Protein AF-A0A3B1KHT7-F1 (afdb_monomer)

Mean predicted aligned error: 5.94 Å

Radius of gyration: 11.89 Å; Cα contacts (8 Å, |Δi|>4): 39; chains: 1; bounding box: 26×20×32 Å

Sequence (48 aa):
YTGARNDERFPAAQTCYGNLELPNYSNIDVLRARLVHAITCCETFGVA

Foldseek 3Di:
DCQVVLLPDAWDAPPVVRDIRHGPHPDDVSSVVRPVCV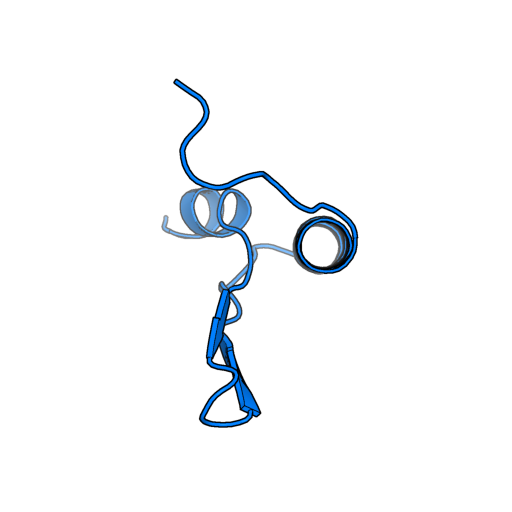VPDDPDPDDD

Secondary structure (DSSP, 8-state):
--HHHHHTSPPEEEGGGTEEE----SSHHHHHHHHHHHHH--PPTT--

Structure (mmCIF, N/CA/C/O backbone):
data_AF-A0A3B1KHT7-F1
#
_entry.id   AF-A0A3B1KHT7-F1
#
loop_
_atom_site.group_PDB
_atom_site.id
_atom_site.type_symbol
_atom_site.label_atom_id
_atom_site.label_alt_id
_atom_site.label_comp_id
_atom_site.label_asym_id
_atom_site.label_entity_id
_atom_site.label_seq_id
_atom_site.pdbx_PDB_ins_code
_atom_site.Cartn_x
_atom_site.Cartn_y
_atom_site.Cartn_z
_atom_site.occupancy
_atom_site.B_iso_or_equiv
_atom_site.auth_seq_id
_atom_site.auth_comp_id
_atom_site.auth_asym_id
_atom_site.auth_atom_id
_atom_site.pdbx_PDB_model_num
ATOM 1 N N . TYR A 1 1 ? -8.322 18.672 13.750 1.00 50.31 1 TYR A N 1
ATOM 2 C CA . TYR A 1 1 ? -9.259 18.355 12.649 1.00 50.31 1 TYR A CA 1
ATOM 3 C C . TYR A 1 1 ? -8.561 17.855 11.370 1.00 50.31 1 TYR A C 1
ATOM 5 O O . TYR A 1 1 ? -9.104 18.012 10.290 1.00 50.31 1 TYR A O 1
ATOM 13 N N . THR A 1 2 ? -7.375 17.234 11.441 1.00 59.44 2 THR A N 1
ATOM 14 C CA . THR A 1 2 ? -6.572 16.876 10.248 1.00 59.44 2 THR A CA 1
ATOM 15 C C . THR A 1 2 ? -6.866 15.490 9.657 1.00 59.44 2 THR A C 1
ATOM 17 O O . THR A 1 2 ? -6.413 15.217 8.552 1.00 59.44 2 THR A O 1
ATOM 20 N N . GLY A 1 3 ? -7.639 14.638 10.345 1.00 62.84 3 GLY A N 1
ATOM 21 C CA . GLY A 1 3 ? -7.897 13.250 9.927 1.00 62.84 3 GLY A CA 1
ATOM 22 C C . GLY A 1 3 ? -8.572 13.117 8.557 1.00 62.84 3 GLY A C 1
ATOM 23 O O . GLY A 1 3 ? -8.104 12.345 7.731 1.00 62.84 3 GLY A O 1
ATOM 24 N N . ALA A 1 4 ? -9.580 13.944 8.257 1.00 67.62 4 ALA A N 1
ATOM 25 C CA . ALA A 1 4 ? -10.287 13.883 6.971 1.00 67.62 4 ALA A CA 1
ATOM 26 C C . ALA A 1 4 ? -9.359 14.136 5.766 1.00 67.62 4 ALA A C 1
ATOM 28 O O . ALA A 1 4 ? -9.432 13.437 4.764 1.00 67.62 4 ALA A O 1
ATOM 29 N N . ARG A 1 5 ? -8.409 15.073 5.894 1.00 78.62 5 ARG A N 1
ATOM 30 C CA . ARG A 1 5 ? -7.438 15.379 4.829 1.00 78.62 5 ARG A CA 1
ATOM 31 C C . ARG A 1 5 ? -6.380 14.281 4.659 1.00 78.62 5 ARG A C 1
ATOM 33 O O . ARG A 1 5 ? -5.754 14.197 3.606 1.00 78.62 5 ARG A O 1
ATOM 40 N N . ASN A 1 6 ? -6.152 13.468 5.691 1.00 89.50 6 ASN A N 1
ATOM 41 C CA . ASN A 1 6 ? -5.246 12.323 5.613 1.00 89.50 6 ASN A CA 1
ATOM 42 C C . ASN A 1 6 ? -5.917 11.128 4.927 1.00 89.50 6 ASN A C 1
ATOM 44 O O . ASN A 1 6 ? -5.260 10.450 4.147 1.00 89.50 6 ASN A O 1
ATOM 48 N N . ASP A 1 7 ? -7.217 10.925 5.150 1.00 95.25 7 ASP A N 1
ATOM 49 C CA . ASP A 1 7 ? -8.005 9.837 4.550 1.00 95.25 7 ASP A CA 1
ATOM 50 C C . ASP A 1 7 ? -8.175 9.956 3.025 1.00 95.25 7 ASP A C 1
ATOM 52 O O . ASP A 1 7 ? -8.506 8.980 2.344 1.00 95.25 7 ASP A O 1
ATOM 56 N N . GLU A 1 8 ? -7.930 11.143 2.471 1.00 92.06 8 GLU A N 1
ATOM 57 C CA . GLU A 1 8 ? -7.971 11.432 1.034 1.00 92.06 8 GLU A CA 1
ATOM 58 C C . GLU A 1 8 ? -6.636 11.183 0.320 1.00 92.06 8 GLU A C 1
ATOM 60 O O . GLU A 1 8 ? -6.614 11.036 -0.900 1.00 92.06 8 GLU A O 1
ATOM 65 N N . ARG A 1 9 ? -5.517 11.132 1.053 1.00 91.94 9 ARG A N 1
ATOM 66 C CA . ARG A 1 9 ? -4.182 10.967 0.466 1.00 91.94 9 ARG A CA 1
ATOM 67 C C . ARG A 1 9 ? -3.849 9.495 0.270 1.00 91.94 9 ARG A C 1
ATOM 69 O O . ARG A 1 9 ? -4.159 8.664 1.118 1.00 91.94 9 ARG A O 1
ATOM 76 N N . PHE A 1 10 ? -3.156 9.187 -0.821 1.00 93.44 10 PHE A N 1
ATOM 77 C CA . PHE A 1 10 ? -2.494 7.897 -0.981 1.00 93.44 10 PHE A CA 1
ATOM 78 C C . PHE A 1 10 ? -1.153 7.877 -0.235 1.00 93.44 10 PHE A C 1
ATOM 8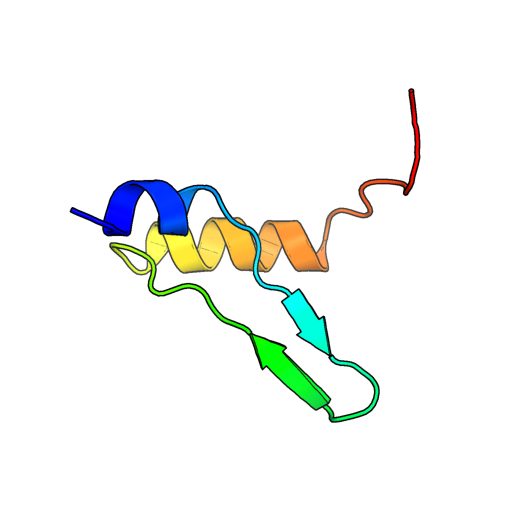0 O O . PHE A 1 10 ? -0.527 8.932 -0.075 1.00 93.44 10 PHE A O 1
ATOM 87 N N . PRO A 1 11 ? -0.696 6.700 0.229 1.00 94.62 11 PRO A N 1
ATOM 88 C CA . PRO A 1 11 ? 0.665 6.558 0.719 1.00 94.62 11 PRO A CA 1
ATOM 89 C C . PRO A 1 11 ? 1.664 6.756 -0.427 1.00 94.62 11 PRO A C 1
ATOM 91 O O . PRO A 1 11 ? 1.383 6.406 -1.573 1.00 94.62 11 PRO A O 1
ATOM 94 N N . ALA A 1 12 ? 2.836 7.299 -0.106 1.00 92.81 12 ALA A N 1
ATOM 95 C CA . ALA A 1 12 ? 3.900 7.544 -1.074 1.00 92.81 12 ALA A CA 1
ATOM 96 C C . ALA A 1 12 ? 5.125 6.685 -0.750 1.00 92.81 12 ALA A C 1
ATOM 98 O O . ALA A 1 12 ? 5.473 6.491 0.414 1.00 92.81 12 ALA A O 1
ATOM 99 N N . ALA A 1 13 ? 5.797 6.176 -1.781 1.00 94.19 13 ALA A N 1
ATOM 100 C CA . ALA A 1 13 ? 7.018 5.396 -1.623 1.00 94.19 13 ALA A CA 1
ATOM 101 C C . ALA A 1 13 ? 8.234 6.214 -2.068 1.00 94.19 13 ALA A C 1
ATOM 103 O O . ALA A 1 13 ? 8.292 6.691 -3.201 1.00 94.19 13 ALA A O 1
ATOM 104 N N . GLN A 1 14 ? 9.238 6.318 -1.199 1.00 95.62 14 GLN A N 1
ATOM 105 C CA . GLN A 1 14 ? 10.567 6.795 -1.570 1.00 95.62 14 GLN A CA 1
ATOM 106 C C . GLN A 1 14 ? 11.460 5.580 -1.836 1.00 95.62 14 GLN A C 1
ATOM 108 O O . GLN A 1 14 ? 12.162 5.081 -0.951 1.00 95.62 14 GLN A O 1
ATOM 113 N N . THR A 1 15 ? 11.410 5.074 -3.067 1.00 93.94 15 THR A N 1
ATOM 114 C CA . THR A 1 15 ? 12.057 3.807 -3.443 1.00 93.94 15 THR A CA 1
ATOM 115 C C . THR A 1 15 ? 13.578 3.839 -3.299 1.00 93.94 15 THR A C 1
ATOM 117 O O . THR A 1 15 ? 14.159 2.831 -2.911 1.00 93.94 15 THR A O 1
ATOM 120 N N . CYS A 1 16 ? 14.218 4.996 -3.505 1.00 96.81 16 CYS A N 1
ATOM 121 C CA . CYS A 1 16 ? 15.665 5.173 -3.329 1.00 96.81 16 CYS A CA 1
ATOM 122 C C . CYS A 1 16 ? 16.156 4.847 -1.907 1.00 96.81 16 CYS A C 1
ATOM 124 O O . CYS A 1 16 ? 17.323 4.507 -1.732 1.00 96.81 16 CYS A O 1
ATOM 126 N N . TYR A 1 17 ? 15.276 4.951 -0.904 1.00 96.00 17 TYR A N 1
ATOM 127 C CA . TYR A 1 17 ? 15.600 4.746 0.511 1.00 96.00 17 TYR A CA 1
ATOM 128 C C . TYR A 1 17 ? 14.805 3.604 1.155 1.00 96.00 17 TYR A C 1
ATOM 130 O O . TYR A 1 17 ? 14.941 3.365 2.351 1.00 96.00 17 TYR A O 1
ATOM 138 N N . GLY A 1 18 ? 13.951 2.914 0.390 1.00 95.75 18 GLY A N 1
ATOM 139 C CA . GLY A 1 18 ? 13.060 1.880 0.923 1.00 95.75 18 GLY A CA 1
ATOM 140 C C . GLY A 1 18 ? 12.053 2.402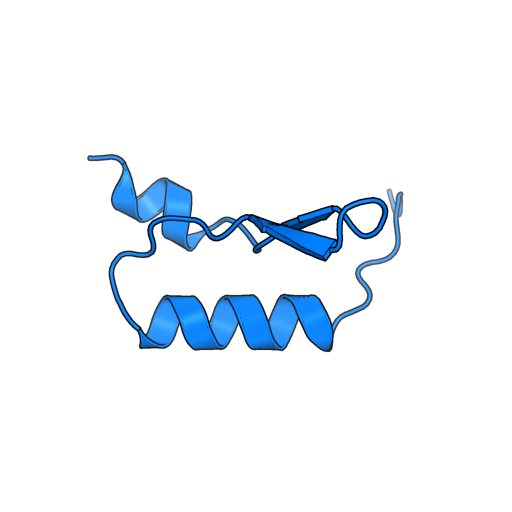 1.955 1.00 95.75 18 GLY A C 1
ATOM 141 O O . GLY A 1 18 ? 11.629 1.644 2.822 1.00 95.75 18 GLY A O 1
ATOM 142 N N . ASN A 1 19 ? 11.688 3.687 1.890 1.00 97.69 19 ASN A N 1
ATOM 143 C CA . ASN A 1 19 ? 10.795 4.311 2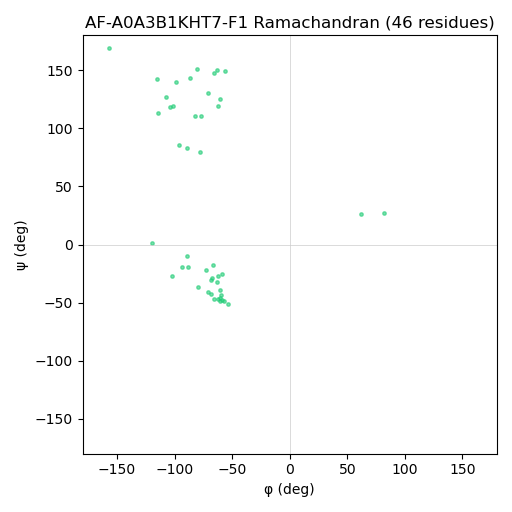.864 1.00 97.69 19 ASN A CA 1
ATOM 144 C C . ASN A 1 19 ? 9.350 4.383 2.345 1.00 97.69 19 ASN A C 1
ATOM 146 O O . ASN A 1 19 ? 9.119 4.709 1.177 1.00 97.69 19 ASN A O 1
ATOM 150 N N . LEU A 1 20 ? 8.386 4.127 3.232 1.00 96.06 20 LEU A N 1
ATOM 151 C CA . LEU A 1 20 ? 6.954 4.257 2.963 1.00 96.06 20 LEU A CA 1
ATOM 152 C C . LEU A 1 20 ? 6.380 5.381 3.826 1.00 96.06 20 LEU A C 1
ATOM 154 O O . LEU A 1 20 ? 6.299 5.263 5.048 1.00 96.06 20 LEU A O 1
ATOM 158 N N . GLU A 1 21 ? 5.947 6.461 3.188 1.00 95.81 21 GLU A N 1
ATOM 159 C CA . GLU A 1 21 ? 5.228 7.536 3.857 1.00 95.81 21 GLU A CA 1
ATOM 160 C C . GLU A 1 21 ? 3.753 7.171 3.991 1.00 95.81 21 GLU A C 1
ATOM 162 O O . GLU A 1 21 ? 3.003 7.124 3.011 1.00 95.81 21 GLU A O 1
ATOM 167 N N . LEU A 1 22 ? 3.340 6.920 5.231 1.00 95.25 22 LEU A N 1
ATOM 168 C CA . LEU A 1 22 ? 1.971 6.574 5.568 1.00 95.25 22 LEU A CA 1
ATOM 169 C C . LEU A 1 22 ? 1.263 7.781 6.212 1.00 95.25 22 LEU A C 1
ATOM 171 O O . LEU A 1 22 ? 1.677 8.227 7.286 1.00 95.25 22 LEU A O 1
ATOM 175 N N . PRO A 1 23 ? 0.186 8.311 5.604 1.00 95.81 23 PRO A N 1
ATOM 176 C CA . PRO A 1 23 ? -0.681 9.277 6.264 1.00 95.81 23 PRO A CA 1
ATOM 177 C C . PRO A 1 23 ? -1.239 8.733 7.584 1.00 95.81 23 PRO A C 1
ATOM 179 O O . PRO A 1 23 ? -1.488 7.536 7.731 1.00 95.81 23 PRO A O 1
ATOM 182 N N . ASN A 1 24 ? -1.491 9.627 8.541 1.00 95.81 24 ASN A N 1
ATOM 183 C CA . ASN A 1 24 ? -2.177 9.265 9.780 1.00 95.81 24 ASN A CA 1
ATOM 184 C C . ASN A 1 24 ? -3.688 9.142 9.523 1.00 95.81 24 AS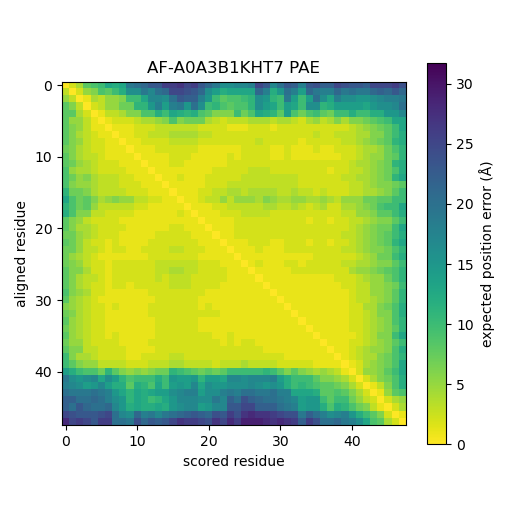N A C 1
ATOM 186 O O . ASN A 1 24 ? -4.436 10.100 9.754 1.00 95.81 24 ASN A O 1
ATOM 190 N N . TYR A 1 25 ? -4.087 8.001 8.962 1.00 96.38 25 TYR A N 1
ATOM 191 C CA . TYR A 1 25 ? -5.471 7.656 8.646 1.00 96.38 25 TYR A CA 1
ATOM 192 C C . TYR A 1 25 ? -6.340 7.571 9.902 1.00 96.38 25 TYR A C 1
ATOM 194 O O . TYR A 1 25 ? -5.869 7.199 10.977 1.00 96.38 25 TYR A O 1
ATOM 202 N N . SER A 1 26 ? -7.627 7.881 9.762 1.00 95.94 26 SER A N 1
ATOM 203 C CA . SER A 1 26 ? -8.575 7.850 10.880 1.00 95.94 26 SER A CA 1
ATOM 204 C C . SER A 1 26 ? -8.838 6.441 11.417 1.00 95.94 26 SER A C 1
ATOM 206 O O . SER A 1 26 ? -9.148 6.287 12.598 1.00 95.94 26 SER A O 1
ATOM 208 N N . ASN A 1 27 ? -8.730 5.414 10.566 1.00 95.69 27 ASN A N 1
ATOM 209 C CA . ASN A 1 27 ? -8.948 4.015 10.925 1.00 95.69 27 ASN A CA 1
ATOM 210 C C . ASN A 1 27 ? -8.230 3.039 9.969 1.00 95.69 27 ASN A C 1
ATOM 212 O O . ASN A 1 27 ? -7.722 3.418 8.910 1.00 95.69 27 ASN A O 1
ATOM 216 N N . ILE A 1 28 ? -8.204 1.761 10.362 1.00 97.56 28 ILE A N 1
ATOM 217 C CA . ILE A 1 28 ? -7.491 0.688 9.655 1.00 97.56 28 ILE A CA 1
ATOM 218 C C . ILE A 1 28 ? -8.109 0.333 8.296 1.00 97.56 28 ILE A C 1
ATOM 220 O O . ILE A 1 28 ? -7.384 -0.054 7.379 1.00 97.56 28 ILE A O 1
ATOM 224 N N . ASP A 1 29 ? -9.424 0.491 8.139 1.00 98.06 29 ASP A N 1
ATOM 225 C CA . ASP A 1 29 ? -10.116 0.167 6.891 1.00 98.06 29 ASP A CA 1
ATOM 226 C C . ASP A 1 29 ? -9.754 1.177 5.798 1.00 98.06 29 ASP A C 1
ATOM 228 O O . ASP A 1 29 ? -9.457 0.788 4.665 1.00 98.06 29 ASP A O 1
ATOM 232 N N . VAL A 1 30 ? -9.667 2.463 6.157 1.00 96.62 30 VAL A N 1
ATOM 233 C CA . VAL A 1 30 ? -9.188 3.523 5.257 1.00 96.62 30 VAL A CA 1
ATOM 234 C C . VAL A 1 30 ? -7.734 3.277 4.857 1.00 96.62 30 VAL A C 1
ATOM 236 O O . VAL A 1 30 ? -7.422 3.305 3.665 1.00 96.62 30 VAL A O 1
ATOM 239 N N . LEU A 1 31 ? -6.857 2.968 5.822 1.00 97.06 31 LEU A N 1
ATOM 240 C CA . LEU A 1 31 ? -5.454 2.631 5.551 1.00 97.06 31 LEU A CA 1
ATOM 241 C C . LEU A 1 31 ? -5.359 1.496 4.531 1.00 97.06 31 LEU A C 1
ATOM 243 O O . LEU A 1 31 ? -4.664 1.623 3.521 1.00 97.06 31 LEU A O 1
ATOM 247 N N . ARG A 1 32 ? -6.079 0.395 4.775 1.00 97.81 32 ARG A N 1
ATOM 248 C CA . ARG A 1 32 ? -6.062 -0.782 3.905 1.00 97.81 32 ARG A CA 1
ATOM 249 C C . ARG A 1 32 ? -6.539 -0.440 2.498 1.00 97.81 32 ARG A C 1
ATOM 251 O O . ARG A 1 32 ? -5.868 -0.806 1.537 1.00 97.81 32 ARG A O 1
ATOM 258 N N . ALA A 1 33 ? -7.665 0.260 2.373 1.00 96.44 33 ALA A N 1
ATOM 259 C CA . ALA A 1 33 ? -8.225 0.629 1.078 1.00 96.44 33 ALA A CA 1
ATOM 260 C C . ALA A 1 33 ? -7.254 1.499 0.260 1.00 96.44 33 ALA A C 1
ATOM 262 O O . ALA A 1 33 ? -7.014 1.216 -0.914 1.00 96.44 33 ALA A O 1
ATOM 263 N N . ARG A 1 34 ? -6.643 2.515 0.886 1.00 95.31 34 ARG A N 1
ATOM 264 C CA . ARG A 1 34 ? -5.689 3.422 0.225 1.00 95.31 34 ARG A CA 1
ATOM 265 C C . ARG A 1 34 ? -4.386 2.733 -0.152 1.00 95.31 34 ARG A C 1
ATOM 267 O O . ARG A 1 34 ? -3.893 2.948 -1.256 1.00 95.31 34 ARG A O 1
ATOM 274 N N . LEU A 1 35 ? -3.844 1.897 0.733 1.00 96.25 35 LEU A N 1
ATOM 275 C CA . LEU A 1 3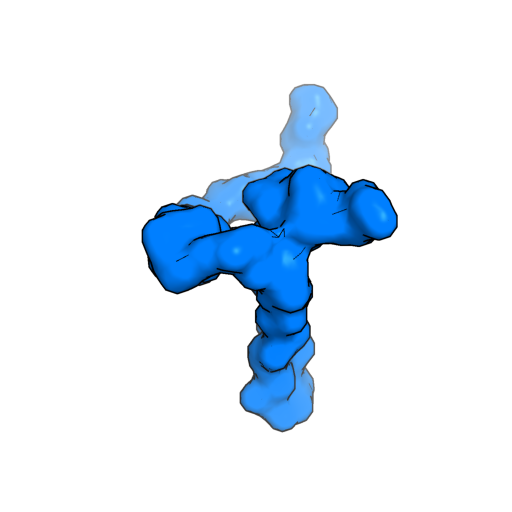5 ? -2.603 1.173 0.469 1.00 96.25 35 LEU A CA 1
ATOM 276 C C . LEU A 1 35 ? -2.770 0.160 -0.662 1.00 96.25 35 LEU A C 1
ATOM 278 O O . LEU A 1 35 ? -1.940 0.135 -1.563 1.00 96.25 35 LEU A O 1
ATOM 282 N N . VAL A 1 36 ? -3.844 -0.639 -0.637 1.00 96.81 36 VAL A N 1
ATOM 283 C CA . VAL A 1 36 ? -4.127 -1.605 -1.709 1.00 96.81 36 VAL A CA 1
ATOM 284 C C . VAL A 1 36 ? -4.259 -0.877 -3.040 1.00 96.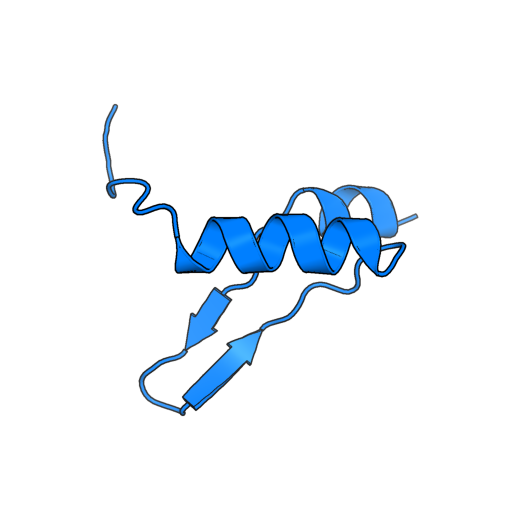81 36 VAL A C 1
ATOM 286 O O . VAL A 1 36 ? -3.597 -1.262 -3.995 1.00 96.81 36 VAL A O 1
ATOM 289 N N . HIS A 1 37 ? -5.025 0.216 -3.088 1.00 94.00 37 HIS A N 1
ATOM 290 C CA . HIS A 1 37 ? -5.157 1.004 -4.308 1.00 94.00 37 HIS A CA 1
ATOM 291 C C . HIS A 1 37 ? -3.798 1.503 -4.823 1.00 94.00 37 HIS A C 1
ATOM 293 O O . HIS A 1 37 ? -3.479 1.285 -5.986 1.00 94.00 37 HIS A O 1
ATOM 299 N N . ALA A 1 38 ? -2.966 2.096 -3.962 1.00 92.75 38 ALA A N 1
ATOM 300 C CA . ALA A 1 38 ? -1.674 2.660 -4.358 1.00 92.75 38 ALA A CA 1
ATOM 301 C C . ALA A 1 38 ? -0.677 1.625 -4.916 1.00 92.75 38 ALA A C 1
ATOM 303 O O . ALA A 1 38 ? 0.182 1.988 -5.714 1.00 92.75 38 ALA A O 1
ATOM 304 N N . ILE A 1 39 ? -0.775 0.349 -4.519 1.00 93.25 39 ILE A N 1
ATOM 305 C CA . ILE A 1 39 ? 0.104 -0.716 -5.038 1.00 93.25 39 ILE A CA 1
ATOM 306 C C . ILE A 1 39 ? -0.487 -1.464 -6.241 1.00 93.25 39 ILE A C 1
ATOM 308 O O . ILE A 1 39 ? 0.257 -2.134 -6.952 1.00 93.25 39 ILE A O 1
ATOM 312 N N . THR A 1 40 ? -1.805 -1.392 -6.465 1.00 93.00 40 THR A N 1
ATOM 313 C CA . THR A 1 40 ? -2.471 -2.084 -7.584 1.00 93.00 40 THR A CA 1
ATOM 314 C C . THR A 1 40 ? -2.808 -1.175 -8.759 1.00 93.00 40 THR A C 1
ATOM 316 O O . THR A 1 40 ? -2.936 -1.660 -9.881 1.00 93.00 40 THR A O 1
ATOM 319 N N . CYS A 1 41 ? -3.006 0.122 -8.520 1.00 84.44 41 CYS A N 1
ATOM 320 C CA .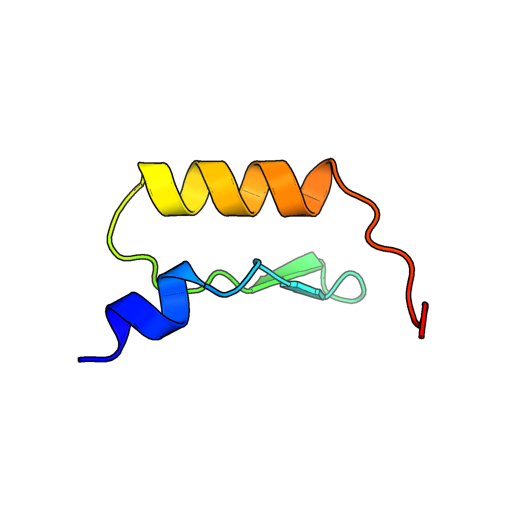 CYS A 1 41 ? -3.435 1.075 -9.535 1.00 84.44 41 CYS A CA 1
ATOM 321 C C . CYS A 1 41 ? -2.244 1.890 -10.040 1.00 84.44 41 CYS A C 1
ATOM 323 O O . CYS A 1 41 ? -1.617 2.635 -9.293 1.00 84.44 41 CYS A O 1
ATOM 325 N N . CYS A 1 42 ? -1.967 1.783 -11.338 1.00 69.88 42 CYS A N 1
ATOM 326 C CA . CYS A 1 42 ? -1.069 2.695 -12.035 1.00 69.88 42 CYS A CA 1
ATOM 327 C C . CYS A 1 42 ? -1.889 3.879 -12.552 1.00 69.88 42 CYS A C 1
ATOM 329 O O . CYS A 1 42 ? -2.311 3.876 -13.709 1.00 69.88 42 CYS A O 1
ATOM 331 N N . GLU A 1 43 ? -2.138 4.881 -11.706 1.00 70.56 43 GLU A N 1
ATOM 332 C CA . GLU A 1 43 ? -2.549 6.183 -12.230 1.00 70.56 43 GLU A CA 1
ATOM 333 C C . GLU A 1 43 ? -1.399 6.718 -13.090 1.00 70.56 43 GLU A C 1
ATOM 335 O O . GLU A 1 43 ? -0.254 6.842 -12.651 1.00 70.56 43 GLU A O 1
ATOM 340 N N . THR A 1 44 ? -1.675 6.943 -14.369 1.00 66.94 44 THR A N 1
ATOM 341 C CA . THR A 1 44 ? -0.676 7.426 -15.318 1.00 66.94 44 THR A CA 1
ATOM 342 C C . THR A 1 44 ? -0.348 8.882 -15.021 1.00 66.94 44 THR A C 1
ATOM 344 O O . THR A 1 44 ? -1.244 9.720 -14.915 1.00 66.94 44 THR A O 1
ATOM 347 N N . PHE A 1 45 ? 0.941 9.204 -14.933 1.00 65.88 45 PHE A N 1
ATOM 348 C CA . PHE A 1 45 ? 1.390 10.583 -14.787 1.00 65.88 45 PHE A CA 1
ATOM 349 C C . PHE A 1 45 ? 0.943 11.427 -15.992 1.00 65.88 45 PHE A C 1
ATOM 351 O O . PHE A 1 45 ? 1.276 11.104 -17.130 1.00 65.88 45 PHE A O 1
ATOM 358 N N . GLY A 1 46 ? 0.235 12.531 -15.737 1.00 62.41 46 GLY A N 1
ATOM 359 C CA . GLY A 1 46 ? 0.041 13.600 -16.721 1.00 62.41 46 GLY A CA 1
ATOM 360 C C . GLY A 1 46 ? -1.055 13.399 -17.769 1.00 62.41 46 GLY A C 1
ATOM 361 O O . GLY A 1 46 ? -0.946 13.989 -18.842 1.00 62.41 46 GLY A O 1
ATOM 362 N N . VAL A 1 47 ? -2.110 12.623 -17.497 1.00 53.22 47 VAL A N 1
ATOM 363 C CA . VAL A 1 47 ? -3.307 12.693 -18.357 1.00 53.22 47 VAL A CA 1
ATOM 364 C C . VAL A 1 47 ? -4.082 13.960 -18.001 1.00 53.22 47 VAL A C 1
ATOM 366 O O . VAL A 1 47 ? -4.590 14.084 -16.886 1.00 53.22 47 VAL A O 1
ATOM 369 N N . ALA A 1 48 ? -4.063 14.909 -18.935 1.00 48.00 48 ALA A N 1
ATOM 370 C CA . ALA A 1 48 ? -4.896 16.107 -18.943 1.00 48.00 48 ALA A CA 1
ATOM 371 C C . ALA A 1 48 ? -6.362 15.771 -19.241 1.00 48.00 48 ALA A C 1
ATOM 373 O O . ALA A 1 48 ? -6.600 14.785 -19.978 1.00 48.00 48 ALA A O 1
#

Nearest PDB structures (foldseek):
  8ei6-assembly2_B  TM=9.549E-01  e=1.307E-01  Homo sapiens
  8y4z-assembly1_A  TM=8.195E-01  e=2.646E-01  Homo sapiens
  8c07-assembly1_B  TM=7.689E-01  e=2.466E-01  Homo sapiens

Organism: Astyanax mexicanus (NCBI:txid7994)

InterPro domains:
  IPR000569 HECT domain [PF00632] (5-47)
  IPR000569 HECT domain [PS50237] (1-48)
  IPR035983 HECT, E3 ligase cat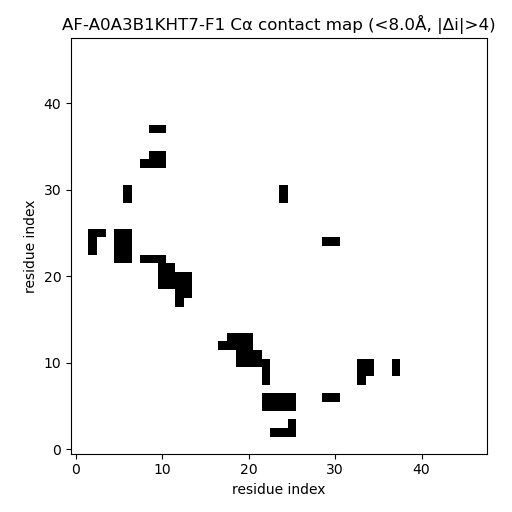alytic domain [SSF56204] (4-42)

pLDDT: mean 86.91, std 14.64, range [48.0, 98.06]

Solvent-accessible surface area (backbone atoms only — not comparable to full-atom values): 3120 Å² total; per-residue (Å²): 136,64,40,70,68,25,62,72,52,66,55,47,73,44,72,95,74,75,41,75,50,70,63,70,42,81,46,70,67,59,45,50,55,35,49,53,45,59,76,71,52,82,80,70,88,81,78,126